Protein AF-A0A9P0FQ14-F1 (afdb_monomer_lite)

Secondary structure (DSSP, 8-state):
-----PPPPPTT--EEEEE-----EEETTEEEEE-----EEEEEEETTEEEEEEE-HHHHHT-BTTTTSB----SS----SS-HHHHHHHHTT--HHHHHHHS-EEEEE---

Structure (mmCIF, N/CA/C/O backbone):
data_AF-A0A9P0FQ14-F1
#
_entry.id   AF-A0A9P0FQ14-F1
#
loop_
_atom_site.group_PDB
_atom_site.id
_atom_site.type_symbol
_atom_site.label_atom_id
_atom_site.label_alt_id
_atom_site.label_comp_id
_atom_site.label_asym_id
_atom_site.label_entity_id
_atom_site.label_seq_id
_atom_site.pdbx_PDB_ins_code
_atom_site.Cartn_x
_a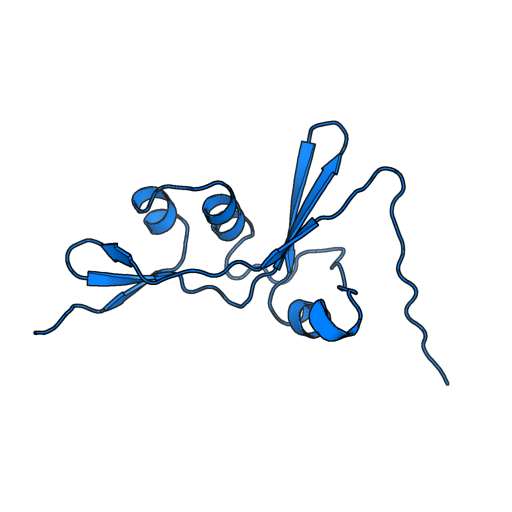tom_site.Cartn_y
_atom_site.Cartn_z
_atom_site.occupancy
_atom_site.B_iso_or_equiv
_atom_site.auth_seq_id
_atom_site.auth_comp_id
_atom_site.auth_asym_id
_atom_site.auth_atom_id
_atom_site.pdbx_PDB_model_num
ATOM 1 N N . MET A 1 1 ? 1.507 -1.359 -36.927 1.00 48.06 1 MET A N 1
ATOM 2 C CA . MET A 1 1 ? 2.627 -1.089 -36.000 1.00 48.06 1 MET A CA 1
ATOM 3 C C . MET A 1 1 ? 2.303 -1.776 -34.683 1.00 48.06 1 MET A C 1
ATOM 5 O O . MET A 1 1 ? 1.214 -1.552 -34.175 1.00 48.06 1 MET A O 1
ATOM 9 N N . VAL A 1 2 ? 3.167 -2.664 -34.188 1.00 73.62 2 VAL A N 1
ATOM 10 C CA . VAL A 1 2 ? 2.944 -3.397 -32.929 1.00 73.62 2 VAL A CA 1
ATOM 11 C C . VAL A 1 2 ? 3.908 -2.845 -31.889 1.00 73.62 2 VAL A C 1
ATOM 13 O O . VAL A 1 2 ? 5.119 -2.893 -32.086 1.00 73.62 2 VAL A O 1
ATOM 16 N N . THR A 1 3 ? 3.373 -2.310 -30.796 1.00 71.62 3 THR A N 1
ATOM 17 C CA . THR A 1 3 ? 4.168 -1.797 -29.677 1.00 71.62 3 THR A CA 1
ATOM 18 C C . THR A 1 3 ? 4.187 -2.848 -28.576 1.00 71.62 3 THR A C 1
ATOM 20 O O . THR A 1 3 ? 3.159 -3.114 -27.958 1.00 71.62 3 THR A O 1
ATOM 23 N N . VAL A 1 4 ? 5.350 -3.450 -28.327 1.00 70.69 4 VAL A N 1
ATOM 24 C CA . VAL A 1 4 ? 5.534 -4.458 -27.273 1.00 70.69 4 VAL A CA 1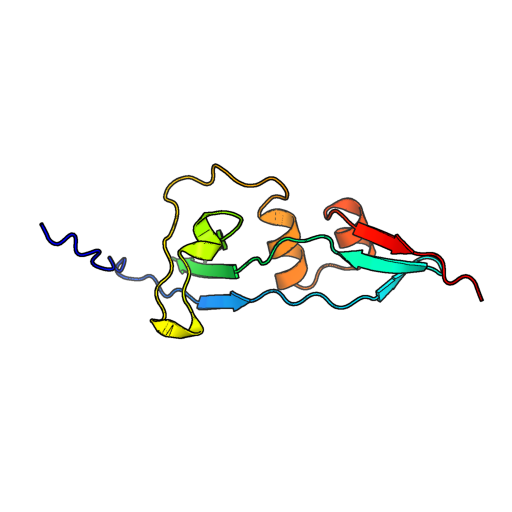
ATOM 25 C C . VAL A 1 4 ? 6.189 -3.802 -26.059 1.00 70.69 4 VAL A C 1
ATOM 27 O O . VAL A 1 4 ? 7.237 -3.171 -26.182 1.00 70.69 4 VAL A O 1
ATOM 30 N N . LYS A 1 5 ? 5.585 -3.957 -24.876 1.00 69.25 5 LYS A N 1
ATOM 31 C CA . LYS A 1 5 ? 6.191 -3.553 -23.599 1.00 69.25 5 LYS A CA 1
ATOM 32 C C . LYS A 1 5 ? 6.887 -4.763 -22.979 1.00 69.25 5 LYS A C 1
ATOM 34 O O . LYS A 1 5 ? 6.224 -5.737 -22.635 1.00 69.25 5 LYS A O 1
ATOM 39 N N . VAL A 1 6 ? 8.210 -4.699 -22.839 1.00 73.81 6 VAL A N 1
ATOM 40 C CA . VAL A 1 6 ? 9.015 -5.780 -22.250 1.00 73.81 6 VAL A CA 1
ATOM 41 C C . VAL A 1 6 ? 9.320 -5.449 -20.785 1.00 73.81 6 VAL A C 1
ATOM 43 O O . VAL A 1 6 ? 9.831 -4.359 -20.512 1.00 73.81 6 VAL A O 1
ATOM 46 N N . PRO A 1 7 ? 9.017 -6.346 -19.829 1.00 71.94 7 PRO A N 1
ATOM 47 C CA . PRO A 1 7 ? 9.332 -6.119 -18.425 1.00 71.94 7 PRO A CA 1
ATOM 48 C C . PRO A 1 7 ? 10.849 -6.138 -18.199 1.00 71.94 7 PRO A C 1
ATOM 50 O O . PRO A 1 7 ? 11.539 -7.080 -18.582 1.00 71.94 7 PRO A O 1
ATOM 53 N N . ILE A 1 8 ? 11.368 -5.099 -17.542 1.00 72.88 8 ILE A N 1
ATOM 54 C CA . ILE A 1 8 ? 12.779 -5.010 -17.150 1.00 72.88 8 ILE A CA 1
ATOM 55 C C . ILE A 1 8 ? 12.892 -5.420 -15.685 1.00 72.88 8 ILE A C 1
ATOM 57 O O . ILE A 1 8 ? 12.325 -4.771 -14.805 1.00 72.88 8 ILE A O 1
ATOM 61 N N . ARG A 1 9 ? 13.666 -6.471 -15.408 1.00 72.31 9 ARG A N 1
ATOM 62 C CA . ARG A 1 9 ? 13.987 -6.888 -14.042 1.00 72.31 9 ARG A CA 1
ATOM 63 C C . ARG A 1 9 ? 15.328 -6.292 -13.628 1.00 72.31 9 ARG A C 1
ATOM 65 O O . ARG A 1 9 ? 16.321 -6.458 -14.326 1.00 72.31 9 ARG A O 1
ATOM 72 N N . ARG A 1 10 ? 15.372 -5.622 -12.475 1.00 72.06 10 ARG A N 1
ATOM 73 C CA . ARG A 1 10 ? 16.647 -5.236 -11.852 1.00 72.06 10 ARG A CA 1
ATOM 74 C C . ARG A 1 10 ? 17.288 -6.461 -11.206 1.00 72.06 10 ARG A C 1
ATOM 76 O O . ARG A 1 10 ? 16.625 -7.176 -10.453 1.00 72.06 10 ARG A O 1
ATOM 83 N N . GLU A 1 11 ? 18.570 -6.681 -11.474 1.00 72.31 11 GLU A N 1
ATOM 84 C CA . GLU A 1 11 ? 19.349 -7.700 -10.771 1.00 72.31 11 GLU A CA 1
ATOM 85 C C . GLU A 1 11 ? 19.400 -7.398 -9.268 1.00 72.31 11 GLU A C 1
ATOM 87 O O . GLU A 1 11 ? 19.451 -6.238 -8.857 1.00 72.31 11 GLU A O 1
ATOM 92 N N . ASN A 1 12 ? 19.351 -8.448 -8.444 1.00 74.31 12 ASN A N 1
ATOM 93 C CA . ASN A 1 12 ? 19.341 -8.372 -6.976 1.00 74.31 12 ASN A CA 1
ATOM 94 C C . ASN A 1 12 ? 18.149 -7.625 -6.349 1.00 74.31 12 ASN A C 1
ATOM 96 O O . ASN A 1 12 ? 18.207 -7.246 -5.183 1.00 74.31 12 ASN A O 1
ATOM 100 N N . PHE A 1 13 ? 17.047 -7.455 -7.085 1.00 73.19 13 PHE A N 1
ATOM 101 C CA . PHE A 1 13 ? 15.771 -7.003 -6.531 1.00 73.19 13 PHE A CA 1
ATOM 102 C C . PHE A 1 13 ? 14.737 -8.131 -6.578 1.00 73.19 13 PHE A C 1
ATOM 104 O O . PHE A 1 13 ? 14.541 -8.794 -7.604 1.00 73.19 13 PHE A O 1
ATOM 111 N N . ARG A 1 14 ? 14.048 -8.331 -5.455 1.00 76.88 14 ARG A N 1
ATOM 112 C CA . ARG A 1 14 ? 12.814 -9.117 -5.377 1.00 76.88 14 ARG A CA 1
ATOM 113 C C . ARG A 1 14 ? 11.703 -8.172 -4.959 1.00 76.88 14 ARG A C 1
ATOM 115 O O . ARG A 1 14 ? 11.808 -7.560 -3.903 1.00 76.88 14 ARG A O 1
ATOM 122 N N . TRP A 1 15 ? 10.699 -8.050 -5.815 1.00 78.44 15 TRP A N 1
ATOM 123 C CA . TRP A 1 15 ? 9.518 -7.236 -5.567 1.00 78.44 15 TRP A CA 1
ATOM 124 C C . TRP A 1 15 ? 8.403 -8.124 -5.034 1.00 78.44 15 TRP A C 1
ATOM 126 O O . TRP A 1 15 ? 8.201 -9.233 -5.535 1.00 78.44 15 TRP A O 1
ATOM 136 N N . GLN A 1 16 ? 7.697 -7.632 -4.027 1.00 82.50 16 GLN A N 1
ATOM 137 C CA . GLN A 1 16 ? 6.449 -8.200 -3.543 1.00 82.50 16 GLN A CA 1
ATOM 138 C C . GLN A 1 16 ? 5.363 -7.146 -3.660 1.00 82.50 16 GLN A C 1
ATOM 140 O O . GLN A 1 16 ? 5.563 -6.009 -3.238 1.00 82.50 16 GLN A O 1
ATOM 145 N N . LEU A 1 17 ? 4.241 -7.545 -4.247 1.00 82.62 17 LEU A N 1
ATOM 146 C CA . LEU A 1 17 ? 3.063 -6.713 -4.406 1.00 82.62 17 LEU A CA 1
ATOM 147 C C . LEU A 1 17 ? 2.071 -7.054 -3.294 1.00 82.62 17 LEU A C 1
ATOM 149 O O . LEU A 1 17 ? 1.750 -8.226 -3.097 1.00 82.62 17 LEU A O 1
ATOM 153 N N . TYR A 1 18 ? 1.578 -6.031 -2.612 1.00 83.69 18 TYR A N 1
ATOM 154 C CA . TYR A 1 18 ? 0.555 -6.130 -1.583 1.00 83.69 18 TYR A CA 1
ATOM 155 C C . TYR A 1 18 ? -0.641 -5.279 -1.986 1.00 83.69 18 TYR A C 1
ATOM 157 O O . TYR A 1 18 ? -0.488 -4.109 -2.333 1.00 83.69 18 TYR A O 1
ATOM 165 N N . GLU A 1 19 ? -1.832 -5.860 -1.914 1.00 81.94 19 GLU A N 1
ATOM 166 C CA . GLU A 1 19 ? -3.079 -5.108 -1.998 1.00 81.94 19 GLU A CA 1
ATOM 167 C C . GLU A 1 19 ? -3.470 -4.653 -0.594 1.00 81.94 19 GLU A C 1
ATOM 169 O O . GLU A 1 19 ? -3.576 -5.468 0.325 1.00 81.94 19 GLU A O 1
ATOM 174 N N . LEU A 1 20 ? -3.659 -3.345 -0.416 1.00 80.00 20 LEU A N 1
ATOM 175 C CA . LEU A 1 20 ? -4.121 -2.810 0.855 1.00 80.00 20 LEU A CA 1
ATOM 176 C C . LEU A 1 20 ? -5.650 -2.827 0.897 1.00 80.00 20 LEU A C 1
ATOM 178 O O . LEU A 1 20 ? -6.305 -2.056 0.199 1.00 80.00 20 LEU A O 1
ATOM 182 N N . VAL A 1 21 ? -6.204 -3.674 1.760 1.00 82.06 21 VAL A N 1
ATOM 183 C CA . VAL A 1 21 ? -7.642 -3.736 2.036 1.00 82.06 21 VAL A CA 1
ATOM 184 C C . VAL A 1 21 ? -7.882 -3.150 3.421 1.00 82.06 21 VAL A C 1
ATOM 186 O O . VAL A 1 21 ? -7.478 -3.744 4.420 1.00 82.06 21 VAL A O 1
ATOM 189 N N . THR A 1 22 ? -8.516 -1.979 3.501 1.00 81.62 22 THR A N 1
ATOM 190 C CA . THR A 1 22 ? -8.887 -1.386 4.793 1.00 81.62 22 THR A CA 1
ATOM 191 C C . THR A 1 22 ? -10.308 -1.764 5.181 1.00 81.62 22 THR A C 1
ATOM 193 O O . THR A 1 22 ? -11.224 -1.786 4.359 1.00 81.62 22 THR A O 1
ATOM 196 N N . THR A 1 23 ? -10.497 -2.062 6.462 1.00 85.00 23 THR A N 1
ATOM 197 C CA . THR A 1 23 ? -11.808 -2.348 7.043 1.00 85.00 23 THR A CA 1
ATOM 198 C C . THR A 1 23 ? -12.274 -1.171 7.897 1.00 85.00 23 THR A C 1
ATOM 200 O O . THR A 1 23 ? -11.448 -0.562 8.583 1.00 85.00 23 THR A O 1
ATOM 203 N N . PRO A 1 24 ? -13.581 -0.850 7.912 1.00 89.62 24 PRO A N 1
ATOM 204 C CA . PRO A 1 24 ? -14.122 0.129 8.844 1.00 89.62 24 PRO A CA 1
ATOM 205 C C . PRO A 1 24 ? -13.819 -0.248 10.300 1.00 89.62 24 PRO A C 1
ATOM 207 O O . PRO A 1 24 ? -13.820 -1.427 10.654 1.00 89.62 24 PRO A O 1
ATOM 210 N N . PHE A 1 25 ? -13.592 0.750 11.150 1.00 88.94 25 PHE A N 1
ATOM 211 C CA . PHE A 1 25 ? -13.270 0.569 12.565 1.00 88.94 25 PHE A CA 1
ATOM 212 C C . PHE A 1 25 ? -14.009 1.584 13.442 1.00 88.94 25 PHE A C 1
ATOM 214 O O . PHE A 1 25 ? -14.433 2.645 12.980 1.00 88.94 25 PHE A O 1
ATOM 221 N N . ALA A 1 26 ? -14.185 1.249 14.719 1.00 90.31 26 ALA A N 1
ATOM 222 C CA . ALA A 1 26 ? -14.806 2.139 15.692 1.00 90.31 26 ALA A CA 1
ATOM 223 C C . ALA A 1 26 ? -13.772 3.117 16.263 1.00 90.31 26 ALA A C 1
ATOM 225 O O . ALA A 1 26 ? -12.720 2.703 16.747 1.00 90.31 26 ALA A O 1
ATOM 226 N N . TRP A 1 27 ? -14.082 4.411 16.238 1.00 90.44 27 TRP A N 1
ATOM 227 C CA . TRP A 1 27 ? -13.234 5.460 16.795 1.00 90.44 27 TRP A CA 1
ATOM 228 C C . TRP A 1 27 ? -14.097 6.600 17.331 1.00 90.44 27 TRP A C 1
ATOM 230 O O . TRP A 1 27 ? -14.981 7.084 16.632 1.00 90.44 27 TRP A O 1
ATOM 240 N N . HIS A 1 28 ? -13.891 6.999 18.589 1.00 89.94 28 HIS A N 1
ATOM 241 C CA . HIS A 1 28 ? -14.684 8.040 19.266 1.00 89.94 28 HIS A CA 1
ATOM 242 C C . HIS A 1 28 ? -16.213 7.926 19.070 1.00 89.94 28 HIS A C 1
ATOM 244 O O . HIS A 1 28 ? -16.885 8.907 18.759 1.00 89.94 28 HIS A O 1
ATOM 250 N N . ASN A 1 29 ? -16.774 6.725 19.262 1.00 90.06 29 ASN A N 1
ATOM 251 C CA . ASN A 1 29 ? -18.209 6.439 19.088 1.00 90.06 29 ASN A CA 1
ATOM 252 C C . ASN A 1 29 ? -18.746 6.690 17.660 1.00 90.06 29 ASN A C 1
ATOM 254 O O . ASN A 1 29 ? -19.935 6.923 17.440 1.00 90.06 29 ASN A O 1
ATOM 258 N N . GLN A 1 30 ? -17.854 6.657 16.674 1.00 91.88 30 GLN A N 1
ATOM 259 C CA . GLN A 1 30 ? -18.166 6.750 15.256 1.00 91.88 30 GLN A CA 1
ATOM 260 C C . GLN A 1 30 ? -17.589 5.536 14.532 1.00 91.88 30 GLN A C 1
ATOM 262 O O . GLN A 1 30 ? -16.600 4.944 14.966 1.00 91.88 30 GLN A O 1
ATOM 267 N N . THR A 1 31 ? -18.197 5.170 13.409 1.00 92.19 31 THR A N 1
ATOM 268 C CA . THR A 1 31 ? -17.613 4.198 12.487 1.00 92.19 31 THR A CA 1
ATOM 269 C C . THR A 1 31 ? -16.806 4.964 11.453 1.00 92.19 31 THR A C 1
ATOM 271 O O . THR A 1 31 ? -17.354 5.740 10.667 1.00 92.19 31 THR A O 1
ATOM 274 N N . CYS A 1 32 ? -15.495 4.768 11.470 1.00 90.94 32 CYS A N 1
ATOM 275 C CA . CYS A 1 32 ? -14.554 5.410 10.569 1.00 90.94 32 CYS A CA 1
ATOM 276 C C . CYS A 1 32 ? -14.068 4.427 9.510 1.00 90.94 32 CYS A C 1
ATOM 278 O O . CYS A 1 32 ? -13.940 3.231 9.755 1.00 90.94 32 CYS A O 1
ATOM 280 N N . HIS A 1 33 ? -13.781 4.944 8.322 1.00 89.69 33 HIS A N 1
ATOM 281 C CA . HIS A 1 33 ? -13.054 4.228 7.286 1.00 89.69 33 HIS A CA 1
ATOM 282 C C . HIS A 1 33 ? -11.939 5.116 6.745 1.00 89.69 33 HIS A C 1
ATOM 284 O O . HIS A 1 33 ? -12.059 6.346 6.697 1.00 89.69 33 HIS A O 1
ATOM 290 N N . ILE A 1 34 ? -10.845 4.480 6.346 1.00 86.44 34 ILE A N 1
ATOM 291 C CA . ILE A 1 34 ? -9.715 5.163 5.726 1.00 86.44 34 ILE A CA 1
ATOM 292 C C . ILE A 1 34 ? -10.093 5.437 4.279 1.00 86.44 34 ILE A C 1
ATOM 294 O O . ILE A 1 34 ? -10.467 4.523 3.545 1.00 86.44 34 ILE A O 1
ATOM 298 N N . GLN A 1 35 ? -10.015 6.698 3.865 1.00 79.56 35 GLN A N 1
ATOM 299 C CA . GLN A 1 35 ? -10.218 7.051 2.470 1.00 79.56 35 GLN A CA 1
ATOM 300 C C . GLN A 1 35 ? -8.903 6.853 1.736 1.00 79.56 35 GLN A C 1
ATOM 302 O O . GLN A 1 35 ? -8.020 7.700 1.775 1.00 79.56 35 GLN A O 1
ATOM 307 N N . HIS A 1 36 ? -8.758 5.719 1.071 1.00 70.38 36 HIS A N 1
ATOM 308 C CA . HIS A 1 36 ? -7.629 5.496 0.192 1.00 70.38 36 HIS A CA 1
ATOM 309 C C . HIS A 1 36 ? -8.147 5.011 -1.160 1.00 70.38 36 HIS A C 1
ATOM 311 O O . HIS A 1 36 ? -9.102 4.238 -1.227 1.00 70.38 36 HIS A O 1
ATOM 317 N N . GLU A 1 37 ? -7.548 5.488 -2.251 1.00 62.84 37 GLU A N 1
ATOM 318 C CA . GLU A 1 37 ? -7.769 4.853 -3.551 1.00 62.84 37 GLU A CA 1
ATOM 319 C C . GLU A 1 37 ? -7.225 3.419 -3.503 1.00 62.84 37 GLU A C 1
ATOM 321 O O . GLU A 1 37 ? -6.498 3.053 -2.578 1.00 62.84 37 GLU A O 1
ATOM 326 N N . ALA A 1 38 ? -7.587 2.566 -4.459 1.00 59.75 38 ALA A N 1
ATOM 327 C CA . ALA A 1 38 ? -6.984 1.242 -4.537 1.00 59.75 38 ALA A CA 1
ATOM 328 C C . ALA A 1 38 ? -5.461 1.404 -4.706 1.00 59.75 38 ALA A C 1
ATOM 330 O O . ALA A 1 38 ? -4.982 2.023 -5.655 1.00 59.75 38 ALA A O 1
ATOM 331 N N . LEU A 1 39 ? -4.710 0.918 -3.719 1.00 65.25 39 LEU A N 1
ATOM 332 C CA . LEU A 1 39 ? -3.271 1.123 -3.621 1.00 65.25 39 LEU A CA 1
ATOM 333 C C . LEU A 1 39 ? -2.629 -0.246 -3.561 1.00 65.25 39 LEU A C 1
ATOM 335 O O . LEU A 1 39 ? -2.858 -1.021 -2.630 1.00 65.25 39 LEU A O 1
ATOM 339 N N . CYS A 1 40 ? -1.815 -0.527 -4.567 1.00 68.31 40 CYS A N 1
ATOM 340 C CA . CYS A 1 40 ? -0.867 -1.614 -4.457 1.00 68.31 40 CYS A CA 1
ATOM 341 C C . CYS A 1 40 ? 0.423 -1.057 -3.855 1.00 68.31 40 CYS A C 1
ATOM 343 O O . CYS A 1 40 ? 0.971 -0.062 -4.338 1.00 68.31 40 CYS A O 1
ATOM 345 N N . LEU A 1 41 ? 0.895 -1.681 -2.782 1.00 73.31 41 LEU A N 1
ATOM 346 C CA . LEU A 1 41 ? 2.201 -1.408 -2.205 1.00 73.31 41 LEU A CA 1
ATOM 347 C C . LEU A 1 41 ? 3.188 -2.419 -2.767 1.00 73.31 41 LEU A C 1
ATOM 349 O O . LEU A 1 41 ? 2.998 -3.626 -2.647 1.00 73.31 41 LEU A O 1
ATOM 353 N N . GLU A 1 42 ? 4.261 -1.922 -3.356 1.00 72.62 42 GLU A N 1
ATOM 354 C CA . GLU A 1 42 ? 5.379 -2.750 -3.756 1.00 72.62 42 GLU A CA 1
ATOM 355 C C . GLU A 1 42 ? 6.541 -2.574 -2.804 1.00 72.62 42 GLU A C 1
ATOM 357 O O . GLU A 1 42 ? 6.992 -1.455 -2.552 1.00 72.62 42 GLU A O 1
ATOM 362 N N . ILE A 1 43 ? 7.055 -3.697 -2.321 1.00 75.12 43 ILE A N 1
ATOM 363 C CA . ILE A 1 43 ? 8.188 -3.728 -1.412 1.00 75.12 43 ILE A CA 1
ATOM 364 C C . ILE A 1 43 ? 9.320 -4.488 -2.078 1.00 75.12 43 ILE A C 1
ATOM 366 O O . ILE A 1 43 ? 9.166 -5.638 -2.494 1.00 75.12 43 ILE A O 1
ATOM 370 N N . ALA A 1 44 ? 10.477 -3.841 -2.156 1.00 76.75 44 ALA A N 1
ATOM 371 C CA . ALA A 1 44 ? 11.730 -4.504 -2.457 1.00 76.75 44 ALA A CA 1
ATOM 372 C C . ALA A 1 44 ? 12.727 -4.325 -1.324 1.00 76.75 44 ALA A C 1
ATOM 374 O O . ALA A 1 44 ? 12.919 -3.230 -0.803 1.00 76.75 44 ALA A O 1
ATOM 375 N N . ILE A 1 45 ? 13.436 -5.402 -1.005 1.00 71.56 45 ILE A N 1
ATOM 376 C CA . ILE A 1 45 ? 14.556 -5.365 -0.070 1.00 71.56 45 ILE A CA 1
ATOM 377 C C . ILE A 1 45 ? 15.839 -5.248 -0.889 1.00 71.56 45 ILE A C 1
ATOM 379 O O . ILE A 1 45 ? 16.144 -6.118 -1.706 1.00 71.56 45 ILE A O 1
ATOM 383 N N . ARG A 1 46 ? 16.607 -4.181 -0.660 1.00 69.50 46 ARG A N 1
ATOM 384 C CA . ARG A 1 46 ? 17.927 -3.979 -1.265 1.00 69.50 46 ARG A CA 1
ATOM 385 C C . ARG A 1 46 ? 18.941 -3.673 -0.175 1.00 69.50 46 ARG A C 1
ATOM 387 O O . ARG A 1 46 ? 18.823 -2.651 0.489 1.00 69.50 46 ARG A O 1
ATOM 394 N N . ASN A 1 47 ? 19.971 -4.505 -0.023 1.00 70.25 47 ASN A N 1
ATOM 395 C CA . ASN A 1 47 ? 21.048 -4.287 0.955 1.00 70.25 47 ASN A CA 1
ATOM 396 C C . ASN A 1 47 ? 20.506 -3.969 2.368 1.00 70.25 47 ASN A C 1
ATOM 398 O O . ASN A 1 47 ? 20.917 -2.982 2.971 1.00 70.25 47 ASN A O 1
ATOM 402 N N . GLN A 1 48 ? 19.527 -4.752 2.845 1.00 69.56 48 GLN A N 1
ATOM 403 C CA . GLN A 1 48 ? 18.823 -4.556 4.129 1.00 69.56 48 GLN A CA 1
ATOM 404 C C . GLN A 1 48 ? 18.013 -3.253 4.261 1.00 69.56 48 GLN A C 1
ATOM 406 O O . GLN A 1 48 ? 17.479 -2.970 5.328 1.00 69.56 48 GLN A O 1
ATOM 411 N N . LYS A 1 49 ? 17.877 -2.467 3.189 1.00 71.44 49 LYS A N 1
ATOM 412 C CA . LYS A 1 49 ? 16.970 -1.321 3.136 1.00 71.44 49 LYS A CA 1
ATOM 413 C C . LYS A 1 49 ? 15.704 -1.702 2.390 1.00 71.44 49 LYS A C 1
ATOM 415 O O . LYS A 1 49 ? 15.759 -2.183 1.256 1.00 71.44 49 LYS A O 1
ATOM 420 N N . GLU A 1 50 ? 14.576 -1.467 3.039 1.00 75.88 50 GLU A N 1
ATOM 421 C CA . GLU A 1 50 ? 13.270 -1.593 2.420 1.00 75.88 50 GLU A CA 1
ATOM 422 C C . GLU A 1 50 ? 13.012 -0.390 1.506 1.00 75.88 50 GLU A C 1
ATOM 424 O O . GLU A 1 50 ? 13.155 0.769 1.901 1.00 75.88 50 GLU A O 1
ATOM 429 N N . VAL A 1 51 ? 12.652 -0.670 0.259 1.00 76.81 51 VAL A N 1
ATOM 430 C CA . VAL A 1 51 ? 12.173 0.315 -0.703 1.00 76.81 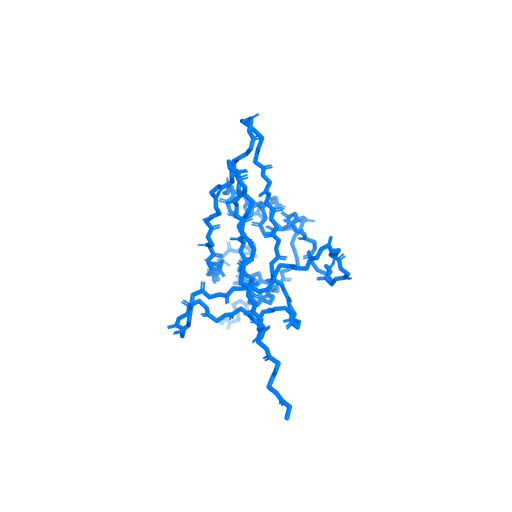51 VAL A CA 1
ATOM 431 C C . VAL A 1 51 ? 10.710 0.010 -0.956 1.00 76.81 51 VAL A C 1
ATOM 433 O O . VAL A 1 51 ? 10.382 -0.945 -1.657 1.00 76.81 51 VAL A O 1
ATOM 436 N N . ALA A 1 52 ? 9.851 0.839 -0.373 1.00 76.62 52 ALA A N 1
ATOM 437 C CA . ALA A 1 52 ? 8.410 0.741 -0.520 1.00 76.62 52 ALA A CA 1
ATOM 438 C C . ALA A 1 52 ? 7.892 1.836 -1.468 1.00 76.62 52 ALA A C 1
ATOM 440 O O . ALA A 1 52 ? 8.118 3.034 -1.230 1.00 76.62 52 ALA A O 1
ATOM 441 N N . LEU A 1 53 ? 7.218 1.407 -2.536 1.00 77.25 53 LEU A N 1
ATOM 442 C CA . LEU A 1 53 ? 6.619 2.235 -3.582 1.00 77.25 53 LEU A CA 1
ATOM 443 C C . LEU A 1 53 ? 5.114 2.000 -3.632 1.00 77.25 53 LEU A C 1
ATOM 445 O O . LEU A 1 53 ? 4.648 0.871 -3.529 1.00 77.25 53 LEU A O 1
ATOM 449 N N . THR A 1 54 ? 4.357 3.070 -3.824 1.00 76.88 54 THR A N 1
ATOM 450 C CA . THR A 1 54 ? 2.901 3.002 -3.915 1.00 76.88 54 THR A CA 1
ATOM 451 C C . THR A 1 54 ? 2.474 3.157 -5.371 1.00 76.88 54 THR A C 1
ATOM 453 O O . THR A 1 54 ? 2.943 4.063 -6.059 1.00 76.88 54 THR A O 1
ATOM 456 N N . ILE A 1 55 ? 1.591 2.274 -5.833 1.00 76.75 55 ILE A N 1
ATOM 457 C CA . ILE A 1 55 ? 0.945 2.341 -7.145 1.00 76.75 55 ILE A CA 1
ATOM 458 C C . ILE A 1 55 ? -0.475 2.861 -6.930 1.00 76.75 55 ILE A C 1
ATOM 460 O O . ILE A 1 55 ? -1.295 2.188 -6.307 1.00 76.75 55 ILE A O 1
ATOM 464 N N . SER A 1 56 ? -0.741 4.060 -7.440 1.00 75.31 56 SER A N 1
ATOM 465 C CA . SER A 1 56 ? -1.982 4.822 -7.262 1.00 75.31 56 SER A CA 1
ATOM 466 C C . SER A 1 56 ? -2.503 5.367 -8.597 1.00 75.31 56 SER A C 1
ATOM 468 O O . SER A 1 56 ? -1.786 5.365 -9.610 1.00 75.31 56 SER A O 1
ATOM 470 N N . GLY A 1 57 ? -3.751 5.850 -8.593 1.00 73.38 57 GLY A N 1
ATOM 471 C CA . GLY A 1 57 ? -4.348 6.600 -9.695 1.00 73.38 57 GLY A CA 1
ATOM 472 C C . GLY A 1 57 ? -4.240 5.895 -11.050 1.00 73.38 57 GLY A C 1
ATOM 473 O O . GLY A 1 57 ? -4.565 4.716 -11.202 1.00 73.38 57 GLY A O 1
ATOM 474 N N . THR A 1 58 ? -3.735 6.615 -12.054 1.00 72.00 58 THR A N 1
ATOM 475 C CA . THR A 1 58 ? -3.637 6.109 -13.435 1.00 72.00 58 THR A CA 1
ATOM 476 C C . THR A 1 58 ? -2.680 4.924 -13.599 1.00 72.00 58 THR A C 1
ATOM 478 O O . THR A 1 58 ? -2.877 4.095 -14.492 1.00 72.00 58 THR A O 1
ATOM 481 N N . ASN A 1 59 ? -1.680 4.789 -12.720 1.00 72.94 59 ASN A N 1
ATOM 482 C CA . ASN A 1 59 ? -0.737 3.668 -12.749 1.00 72.94 59 ASN A CA 1
ATOM 483 C C . ASN A 1 59 ? -1.401 2.356 -12.320 1.00 72.94 59 ASN A C 1
ATOM 485 O O . ASN A 1 59 ? -1.020 1.292 -12.810 1.00 72.94 59 ASN A O 1
ATOM 489 N N . LEU A 1 60 ? -2.430 2.421 -11.469 1.00 74.88 60 LEU A N 1
ATOM 490 C CA . LEU A 1 60 ? -3.185 1.241 -11.059 1.00 74.88 60 LEU A CA 1
ATOM 491 C C . LEU A 1 60 ? -3.924 0.607 -12.244 1.00 74.88 60 LEU A C 1
ATOM 493 O O . LEU A 1 60 ? -3.927 -0.611 -12.381 1.00 74.88 60 LEU A O 1
ATOM 497 N N . HIS A 1 61 ? -4.465 1.408 -13.169 1.00 75.88 61 HIS A N 1
ATOM 498 C CA . HIS A 1 61 ? -5.094 0.880 -14.389 1.00 75.88 61 HIS A CA 1
ATOM 499 C C . HIS A 1 61 ? -4.119 0.091 -15.276 1.00 75.88 61 HIS A C 1
ATOM 501 O O . HIS A 1 61 ? -4.540 -0.765 -16.058 1.00 75.88 61 HIS A O 1
ATOM 507 N N . GLN A 1 62 ? -2.819 0.370 -15.154 1.00 77.12 62 GLN A N 1
ATOM 508 C CA . GLN A 1 62 ? -1.746 -0.334 -15.857 1.00 77.12 62 GLN A CA 1
ATOM 509 C C . GLN A 1 62 ? -1.132 -1.475 -15.033 1.00 77.12 62 GLN A C 1
ATOM 511 O O . GLN A 1 62 ? -0.241 -2.167 -15.526 1.00 77.12 62 GLN A O 1
ATOM 516 N N . CYS A 1 63 ? -1.595 -1.680 -13.799 1.00 78.50 63 CYS A N 1
ATOM 517 C CA . CYS A 1 63 ? -1.235 -2.804 -12.951 1.00 78.50 63 CYS A CA 1
ATOM 518 C C . CYS A 1 63 ? -2.327 -3.864 -13.065 1.00 78.50 63 CYS A C 1
ATOM 520 O O . CYS A 1 63 ? -3.467 -3.668 -12.650 1.00 78.50 63 CYS A O 1
ATOM 522 N N . LYS A 1 64 ? -1.983 -4.992 -13.689 1.00 80.50 64 LYS A N 1
ATOM 523 C CA . LYS A 1 64 ? -2.905 -6.091 -13.993 1.00 80.50 64 LYS A CA 1
ATOM 524 C C . LYS A 1 64 ? -2.486 -7.358 -13.239 1.00 80.50 64 LYS A C 1
ATOM 526 O O . LYS A 1 64 ? -2.148 -8.366 -13.871 1.00 80.50 64 LYS A O 1
ATOM 531 N N . PRO A 1 65 ? -2.504 -7.332 -11.889 1.00 77.62 65 PRO A N 1
ATOM 532 C CA . PRO A 1 65 ? -1.971 -8.419 -11.070 1.00 77.62 65 PRO A CA 1
ATOM 533 C C . 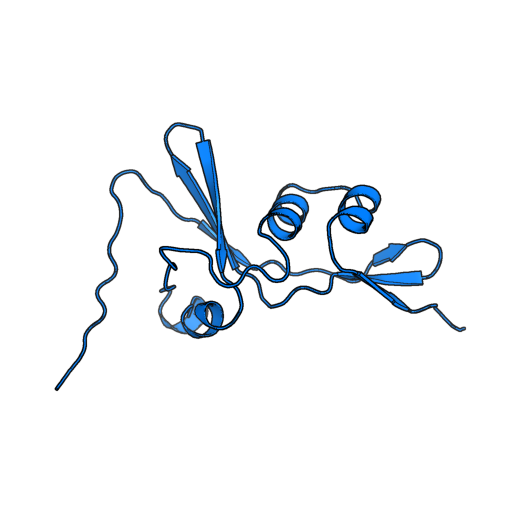PRO A 1 65 ? -2.692 -9.748 -11.322 1.00 77.62 65 PRO A C 1
ATOM 535 O O . PRO A 1 65 ? -2.053 -10.797 -11.328 1.00 77.62 65 PRO A O 1
ATOM 538 N N . TYR A 1 66 ? -3.995 -9.695 -11.606 1.00 80.88 66 TYR A N 1
ATOM 539 C CA . TYR A 1 66 ? -4.838 -10.874 -11.808 1.00 80.88 66 TYR A CA 1
ATOM 540 C C . TYR A 1 66 ? -4.883 -11.381 -13.258 1.00 80.88 66 TYR A C 1
ATOM 542 O O . TYR A 1 66 ? -5.171 -12.553 -13.475 1.00 80.88 66 TYR A O 1
ATOM 550 N N . GLU A 1 67 ? -4.585 -10.534 -14.250 1.00 82.56 67 GLU A N 1
ATOM 551 C CA . GLU A 1 67 ? -4.671 -10.916 -15.669 1.00 82.56 67 GLU A CA 1
ATOM 552 C C . GLU A 1 67 ? -3.319 -11.403 -16.206 1.00 82.56 67 GLU A C 1
ATOM 554 O O . GLU A 1 67 ? -3.218 -12.493 -16.763 1.00 82.56 67 GLU A O 1
ATOM 559 N N . ASN A 1 68 ? -2.260 -10.604 -16.038 1.00 82.25 68 ASN A N 1
ATOM 560 C CA . ASN A 1 68 ? -0.943 -10.892 -16.618 1.00 82.25 68 ASN A CA 1
ATOM 561 C C . ASN A 1 68 ? 0.220 -10.765 -15.622 1.00 82.25 68 ASN A C 1
ATOM 563 O O . ASN A 1 68 ? 1.363 -11.013 -16.000 1.00 82.25 68 ASN A O 1
ATOM 567 N N . LYS A 1 69 ? -0.060 -10.431 -14.353 1.00 78.12 69 LYS A N 1
ATOM 568 C CA . LYS A 1 69 ? 0.935 -10.275 -13.275 1.00 78.12 69 LYS A CA 1
ATOM 569 C C . LYS A 1 69 ? 1.994 -9.203 -13.565 1.00 78.12 69 LYS A C 1
ATOM 571 O O . LYS A 1 69 ? 3.099 -9.269 -13.030 1.00 78.12 69 LYS A O 1
ATOM 576 N N . LEU A 1 70 ? 1.675 -8.226 -14.416 1.00 78.50 70 LEU A N 1
ATOM 577 C CA . LEU A 1 70 ? 2.559 -7.112 -14.749 1.00 78.50 70 LEU A CA 1
ATOM 578 C C . LEU A 1 70 ? 1.990 -5.800 -14.214 1.00 78.50 70 LEU A C 1
ATOM 580 O O . LEU A 1 70 ? 0.802 -5.510 -14.368 1.00 78.50 70 LEU A O 1
ATOM 584 N N . CYS A 1 71 ? 2.874 -4.992 -13.633 1.00 76.88 71 CYS A N 1
ATOM 585 C CA . CYS A 1 71 ? 2.570 -3.645 -13.175 1.00 76.88 71 CYS A CA 1
ATOM 586 C C . CYS A 1 71 ? 3.591 -2.653 -13.719 1.00 76.88 71 CYS A C 1
ATOM 588 O O . CYS A 1 71 ? 4.787 -2.941 -13.814 1.00 76.88 71 CYS A O 1
ATOM 590 N N . TYR A 1 72 ? 3.100 -1.490 -14.142 1.00 75.69 72 TYR A N 1
ATOM 591 C CA . TYR A 1 72 ? 3.957 -0.407 -14.592 1.00 75.69 72 TYR A CA 1
ATOM 592 C C . TYR A 1 72 ? 4.480 0.365 -13.384 1.00 75.69 72 TYR A C 1
ATOM 594 O O . TYR A 1 72 ? 3.698 0.897 -12.599 1.00 75.69 72 TYR A O 1
ATOM 602 N N . LEU A 1 73 ? 5.806 0.436 -13.257 1.00 71.88 73 LEU A N 1
ATOM 603 C CA . LEU A 1 73 ? 6.457 1.156 -12.168 1.00 71.88 73 LEU A CA 1
ATOM 604 C C . LEU A 1 73 ? 6.796 2.571 -12.626 1.00 71.88 73 LEU A C 1
ATOM 606 O O . LEU A 1 73 ? 7.702 2.736 -13.457 1.00 71.88 73 LEU A O 1
ATOM 610 N N . PRO A 1 74 ? 6.108 3.602 -12.111 1.00 65.94 74 PRO A N 1
ATOM 611 C CA . PRO A 1 74 ? 6.457 4.967 -12.446 1.00 65.94 74 PRO A CA 1
ATOM 612 C C . PRO A 1 74 ? 7.870 5.265 -11.927 1.00 65.94 74 PRO A C 1
ATOM 614 O O . PRO A 1 74 ? 8.184 5.071 -10.754 1.00 65.94 74 PRO A O 1
ATOM 617 N N . ARG A 1 75 ? 8.754 5.744 -12.813 1.00 62.06 75 ARG A N 1
ATOM 618 C CA . ARG A 1 75 ? 10.122 6.155 -12.435 1.00 62.06 75 ARG A CA 1
ATOM 619 C C . ARG A 1 75 ? 10.134 7.392 -11.531 1.00 62.06 75 ARG A C 1
ATOM 621 O O . ARG A 1 75 ? 11.115 7.611 -10.828 1.00 62.06 75 ARG A O 1
ATOM 628 N N . PHE A 1 76 ? 9.054 8.170 -11.558 1.00 58.12 76 PHE A N 1
ATOM 629 C CA . PHE A 1 76 ? 8.852 9.386 -10.781 1.00 58.12 76 PHE A CA 1
ATOM 630 C C . PHE A 1 76 ? 7.428 9.367 -10.222 1.00 58.12 76 PHE A C 1
ATOM 632 O O . PHE A 1 76 ? 6.479 9.169 -10.977 1.00 58.12 76 PHE A O 1
ATOM 639 N N . SER A 1 77 ? 7.269 9.541 -8.910 1.00 56.06 77 SER A N 1
ATOM 640 C CA . SER A 1 77 ? 5.956 9.567 -8.263 1.00 56.06 77 SER A CA 1
ATOM 641 C C . SER A 1 77 ? 5.320 10.951 -8.428 1.00 56.06 77 SER A C 1
ATOM 643 O O . SER A 1 77 ? 5.527 11.823 -7.585 1.00 56.06 77 SER A O 1
ATOM 645 N N . SER A 1 78 ? 4.603 11.186 -9.528 1.00 53.12 78 SER A N 1
ATOM 646 C CA . SER A 1 78 ? 3.870 12.445 -9.735 1.00 53.12 78 SER A CA 1
ATOM 647 C C . SER A 1 78 ? 2.547 12.500 -8.961 1.00 53.12 78 SER A C 1
ATOM 649 O O . SER A 1 78 ? 2.117 13.584 -8.582 1.00 53.12 78 SER A O 1
ATOM 651 N N . ASP A 1 79 ? 1.942 11.344 -8.664 1.00 51.00 79 ASP A N 1
ATOM 652 C CA . ASP A 1 79 ? 0.544 11.248 -8.216 1.00 51.00 79 ASP A CA 1
ATOM 653 C C . ASP A 1 79 ? 0.447 10.687 -6.787 1.00 51.00 79 ASP A C 1
ATOM 655 O O . ASP A 1 79 ? 0.002 9.564 -6.552 1.00 51.00 79 ASP A O 1
ATOM 659 N N . ASN A 1 80 ? 0.894 11.468 -5.805 1.00 51.72 80 ASN A N 1
ATOM 660 C CA . ASN A 1 80 ? 0.794 11.123 -4.384 1.00 51.72 80 ASN A CA 1
ATOM 661 C C . ASN A 1 80 ? -0.155 12.096 -3.670 1.00 51.72 80 ASN A C 1
ATOM 663 O O . ASN A 1 80 ? 0.266 12.844 -2.791 1.00 51.72 80 ASN A O 1
ATOM 667 N N . LEU A 1 81 ? -1.438 12.107 -4.054 1.00 49.41 81 LEU A N 1
ATOM 668 C CA . LEU A 1 81 ? -2.455 12.937 -3.387 1.00 49.41 81 LEU A CA 1
ATOM 669 C C . LEU A 1 81 ? -2.630 12.543 -1.903 1.00 49.41 81 LEU A C 1
ATOM 671 O O . LEU A 1 81 ? -2.913 13.387 -1.057 1.00 49.41 81 LEU A O 1
ATOM 675 N N . HIS A 1 82 ? -2.354 11.279 -1.568 1.00 52.16 82 HIS A N 1
ATOM 676 C CA . HIS A 1 82 ? -2.241 10.768 -0.203 1.00 52.16 82 HIS A CA 1
ATOM 677 C C . HIS A 1 82 ? -0.949 9.964 -0.130 1.00 52.16 82 HIS A C 1
ATOM 679 O O . HIS A 1 82 ? -0.864 8.864 -0.670 1.00 52.16 82 HIS A O 1
ATOM 685 N N . GLY A 1 83 ? 0.098 10.585 0.410 1.00 55.22 83 GLY A N 1
ATOM 686 C CA . GLY A 1 83 ? 1.470 10.134 0.224 1.00 55.22 83 GLY A CA 1
ATOM 687 C C . GLY A 1 83 ? 1.734 8.662 0.579 1.00 55.22 83 GLY A C 1
ATOM 688 O O . GLY A 1 83 ? 0.989 8.048 1.347 1.00 55.22 83 GLY A O 1
ATOM 689 N N . PRO A 1 84 ? 2.874 8.117 0.113 1.00 64.06 84 PRO A N 1
ATOM 690 C CA . PRO A 1 84 ? 3.320 6.751 0.402 1.00 64.06 84 PRO A CA 1
ATOM 691 C C . PRO A 1 84 ? 3.389 6.441 1.905 1.00 64.06 84 PRO A C 1
ATOM 693 O O . PRO A 1 84 ? 3.473 5.285 2.298 1.00 64.06 84 PRO A O 1
ATOM 696 N N . GLN A 1 85 ? 3.366 7.467 2.753 1.00 74.75 85 GLN A N 1
ATOM 697 C CA . GLN A 1 85 ? 3.451 7.358 4.197 1.00 74.75 85 GLN A CA 1
ATOM 698 C C . GLN A 1 85 ? 2.214 6.723 4.837 1.00 74.75 85 GLN A C 1
ATOM 700 O O . GLN A 1 85 ? 2.390 5.821 5.645 1.00 74.75 85 GLN A O 1
ATOM 705 N N . CYS A 1 86 ? 0.990 7.103 4.450 1.00 78.94 86 CYS A N 1
ATOM 706 C CA . CYS A 1 86 ? -0.216 6.497 5.033 1.00 78.94 86 CYS A CA 1
ATOM 707 C C . CYS A 1 86 ? -0.278 4.988 4.732 1.00 78.94 86 CYS A C 1
ATOM 709 O O . CYS A 1 86 ? -0.457 4.173 5.633 1.00 78.94 86 CYS A O 1
ATOM 711 N N . VAL A 1 87 ? -0.018 4.600 3.478 1.00 79.12 87 VAL A N 1
ATOM 712 C CA . VAL A 1 87 ? 0.025 3.188 3.057 1.00 79.12 87 VAL A CA 1
ATOM 713 C C . VAL A 1 87 ? 1.116 2.413 3.795 1.00 79.12 87 VAL A C 1
ATOM 715 O O . VAL A 1 87 ? 0.864 1.309 4.267 1.00 79.12 87 VAL A O 1
ATOM 718 N N . LYS A 1 88 ? 2.317 2.989 3.934 1.00 79.50 88 LYS A N 1
ATOM 719 C CA . LYS A 1 88 ? 3.411 2.366 4.696 1.00 79.50 88 LYS A CA 1
ATOM 720 C C . LYS A 1 88 ? 3.050 2.185 6.166 1.00 79.50 88 LYS A C 1
ATOM 722 O O . LYS A 1 88 ? 3.306 1.126 6.721 1.00 79.50 88 LYS A O 1
ATOM 727 N N . MET A 1 89 ? 2.440 3.191 6.788 1.00 83.19 89 MET A N 1
ATOM 728 C CA . MET A 1 89 ? 2.004 3.115 8.183 1.00 83.19 89 MET A CA 1
ATOM 729 C C . MET A 1 89 ? 0.972 2.006 8.382 1.00 83.19 89 MET A C 1
ATOM 731 O O . MET A 1 89 ? 1.097 1.221 9.316 1.00 83.19 89 MET A O 1
ATOM 735 N N . LEU A 1 90 ? 0.006 1.886 7.470 1.00 84.00 90 LEU A N 1
ATOM 736 C CA . LEU A 1 90 ? -0.978 0.806 7.509 1.00 84.00 90 LEU A CA 1
ATOM 737 C C . LEU A 1 90 ? -0.328 -0.566 7.324 1.00 84.00 90 LEU A C 1
ATOM 739 O O . LEU A 1 90 ? -0.641 -1.492 8.065 1.00 84.00 90 LEU A O 1
ATOM 743 N N . PHE A 1 91 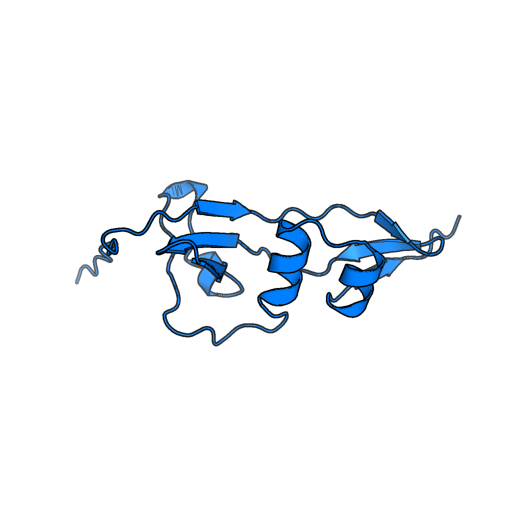? 0.617 -0.684 6.392 1.00 84.19 91 PHE A N 1
ATOM 744 C CA . PHE A 1 91 ? 1.347 -1.926 6.155 1.00 84.19 91 PHE A CA 1
ATOM 745 C C . PHE A 1 91 ? 2.188 -2.369 7.364 1.00 84.19 91 PHE A C 1
ATOM 747 O O . PHE A 1 91 ? 2.219 -3.552 7.692 1.00 84.19 91 PHE A O 1
ATOM 754 N N . HIS A 1 92 ? 2.843 -1.431 8.052 1.00 86.06 92 HIS A N 1
ATOM 755 C CA . HIS A 1 92 ? 3.657 -1.723 9.237 1.00 86.06 92 HIS A CA 1
ATOM 756 C C . HIS A 1 92 ? 2.853 -1.807 10.548 1.00 86.06 92 HIS A C 1
ATOM 758 O O . HIS A 1 92 ? 3.451 -2.028 11.599 1.00 86.06 92 HIS A O 1
ATOM 764 N N . GLY A 1 93 ? 1.524 -1.663 10.504 1.00 86.44 93 GLY A N 1
ATOM 765 C CA . GLY A 1 93 ? 0.658 -1.836 11.673 1.00 86.44 93 GLY A CA 1
ATOM 766 C C . GLY A 1 93 ? 0.628 -0.643 12.632 1.00 86.44 93 GLY A C 1
ATOM 767 O O . GLY A 1 93 ? 0.660 -0.839 13.845 1.00 86.44 93 GLY A O 1
ATOM 768 N N . ALA A 1 94 ? 0.571 0.583 12.107 1.00 88.69 94 ALA A N 1
ATOM 769 C CA . ALA A 1 94 ? 0.381 1.795 12.909 1.00 88.69 94 ALA A CA 1
ATOM 770 C C . ALA A 1 94 ? -0.918 1.760 13.737 1.00 88.69 94 ALA A C 1
ATOM 772 O O . ALA A 1 94 ? -1.908 1.132 13.348 1.00 88.69 94 ALA A O 1
ATOM 773 N N . THR A 1 95 ? -0.932 2.470 14.867 1.00 90.62 95 THR A N 1
ATOM 774 C CA . THR A 1 95 ? -2.123 2.545 15.724 1.00 90.62 95 THR A CA 1
ATOM 775 C C . THR A 1 95 ? -3.213 3.419 15.103 1.00 90.62 95 THR A C 1
ATOM 777 O O . THR A 1 95 ? -2.961 4.236 14.213 1.00 90.62 95 THR A O 1
ATOM 780 N N . VAL A 1 96 ? -4.446 3.294 15.600 1.00 87.75 96 VAL A N 1
ATOM 781 C CA . VAL A 1 96 ? -5.572 4.110 15.120 1.00 87.75 96 VAL A CA 1
ATOM 782 C C . VAL A 1 96 ? -5.307 5.604 15.339 1.00 87.75 96 VAL A C 1
ATOM 784 O O . VAL A 1 96 ? -5.625 6.414 14.473 1.00 87.75 96 VAL A O 1
ATOM 787 N N . GLU A 1 97 ? -4.657 5.982 16.440 1.00 90.19 97 GLU A N 1
ATOM 788 C CA . GLU A 1 97 ? -4.260 7.362 16.739 1.00 90.19 97 GLU A CA 1
ATOM 789 C C . GLU A 1 97 ? -3.232 7.903 15.738 1.00 90.19 97 GLU A C 1
ATOM 791 O O . GLU A 1 97 ? -3.284 9.072 15.349 1.00 90.19 97 GLU A O 1
ATOM 796 N N . GLU A 1 98 ? -2.273 7.071 15.337 1.00 89.19 98 GLU A N 1
ATOM 797 C CA . GLU A 1 98 ? -1.240 7.426 14.365 1.00 89.19 98 GLU A CA 1
ATOM 798 C C . GLU A 1 98 ? -1.826 7.557 12.959 1.00 89.19 98 GLU A C 1
ATOM 800 O O . GLU A 1 98 ? -1.538 8.529 12.255 1.00 89.19 98 GLU A O 1
ATOM 805 N N . ILE A 1 99 ? -2.697 6.621 12.577 1.00 87.00 99 ILE A N 1
ATOM 806 C CA . ILE A 1 99 ? -3.453 6.649 11.323 1.00 87.00 99 ILE A CA 1
ATOM 807 C C . ILE A 1 99 ? -4.319 7.907 11.277 1.00 87.00 99 ILE A C 1
ATOM 809 O O . ILE A 1 99 ? -4.285 8.635 10.290 1.00 87.00 99 ILE A O 1
ATOM 813 N N . ALA A 1 100 ? -5.021 8.231 12.364 1.00 85.50 100 ALA A N 1
ATOM 814 C CA . ALA A 1 100 ? -5.903 9.390 12.425 1.00 85.50 100 ALA A CA 1
ATOM 815 C C . ALA A 1 100 ? -5.204 10.728 12.179 1.00 85.50 100 ALA A C 1
ATOM 817 O O . ALA A 1 100 ? -5.824 11.674 11.696 1.00 85.50 100 ALA A O 1
ATOM 818 N N . LYS A 1 101 ? -3.912 10.811 12.504 1.00 85.50 101 LYS A N 1
ATOM 819 C CA . LYS A 1 101 ? -3.097 12.012 12.293 1.00 85.50 101 LYS A CA 1
ATOM 820 C C . LYS A 1 101 ? -2.507 12.102 10.888 1.00 85.50 101 LYS A C 1
ATOM 822 O O . LYS A 1 101 ? -2.230 13.205 10.430 1.00 85.50 101 LYS A O 1
ATOM 827 N N . ASN A 1 102 ? -2.271 10.965 10.233 1.00 81.94 102 ASN A N 1
ATOM 828 C CA . ASN A 1 102 ? -1.440 10.884 9.025 1.00 81.94 102 ASN A CA 1
ATOM 829 C C . ASN A 1 102 ? -2.186 10.375 7.781 1.00 81.94 102 ASN A C 1
ATOM 831 O O . ASN A 1 102 ? -1.639 10.420 6.679 1.00 81.94 102 ASN A O 1
ATOM 835 N N . CYS A 1 103 ? -3.420 9.900 7.939 1.00 84.06 103 CYS A N 1
ATOM 836 C CA . CYS A 1 103 ? -4.252 9.372 6.870 1.00 84.06 103 CYS A CA 1
ATOM 837 C C . CYS A 1 103 ? -5.571 10.150 6.768 1.00 84.06 103 CYS A C 1
ATOM 839 O O . CYS A 1 103 ? -6.179 10.467 7.791 1.00 84.06 103 CYS A O 1
ATOM 841 N N . PRO A 1 104 ? -6.069 10.417 5.551 1.00 85.00 104 PRO A N 1
ATOM 842 C CA . PRO A 1 104 ? -7.428 10.911 5.369 1.00 85.00 104 PRO A CA 1
ATOM 843 C C . PRO A 1 104 ? -8.435 9.839 5.809 1.00 85.00 104 PRO A C 1
ATOM 845 O O . PRO A 1 104 ? -8.442 8.707 5.320 1.00 85.00 104 PRO A O 1
ATOM 848 N N . MET A 1 105 ? -9.302 10.202 6.748 1.00 87.56 105 MET A N 1
ATOM 849 C CA . MET A 1 105 ? -10.341 9.322 7.275 1.00 87.56 105 MET A CA 1
ATOM 850 C C . MET A 1 105 ? -11.701 9.985 7.153 1.00 87.56 105 MET A C 1
ATOM 852 O O . MET A 1 105 ? -11.834 11.200 7.303 1.00 87.56 105 MET A O 1
ATOM 856 N N . ARG A 1 106 ? -12.730 9.165 6.955 1.00 89.06 106 ARG A N 1
ATOM 857 C CA . ARG A 1 106 ? -14.117 9.608 6.990 1.00 89.06 106 ARG A CA 1
ATOM 858 C C . ARG A 1 106 ? -14.878 8.814 8.037 1.00 89.06 106 ARG A C 1
ATOM 860 O O . ARG A 1 106 ? -14.945 7.589 7.982 1.00 89.06 106 ARG A O 1
ATOM 867 N N . CYS A 1 107 ? -15.468 9.540 8.976 1.00 91.00 107 CYS A N 1
ATOM 868 C CA . CYS A 1 107 ? -16.220 8.978 10.085 1.00 91.00 107 CYS A CA 1
ATOM 869 C C . CYS A 1 107 ? -17.703 9.304 9.944 1.00 91.00 107 CYS A C 1
ATOM 871 O O . CYS A 1 107 ? -18.080 10.414 9.565 1.00 91.00 107 CYS A O 1
ATOM 873 N N . LEU A 1 108 ? -18.541 8.318 10.239 1.00 90.00 108 LEU A N 1
ATOM 874 C CA . LEU A 1 108 ? -19.986 8.460 10.300 1.00 90.00 108 LEU A CA 1
ATOM 875 C C . LEU A 1 108 ? -20.426 8.162 11.728 1.00 90.00 108 LEU A C 1
ATOM 877 O O . LEU A 1 108 ? -20.051 7.147 12.316 1.00 90.00 108 LEU A O 1
ATOM 881 N N . SER A 1 109 ? -21.212 9.069 12.299 1.00 86.00 109 SER A N 1
ATOM 882 C CA . SER A 1 109 ? -21.842 8.819 13.589 1.00 8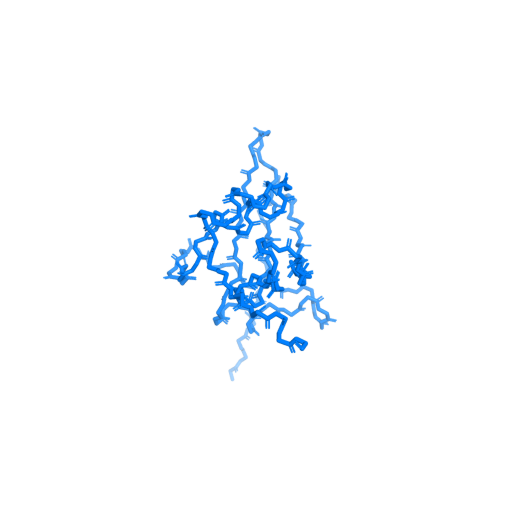6.00 109 SER A CA 1
ATOM 883 C C . SER A 1 109 ? -22.849 7.686 13.435 1.00 86.00 109 SER A C 1
ATOM 885 O O . SER A 1 109 ? -23.678 7.721 12.524 1.00 86.00 109 SER A O 1
ATOM 887 N N . SER A 1 110 ? -22.805 6.713 14.342 1.00 65.94 110 SER A N 1
ATOM 888 C CA . SER A 1 110 ? -23.882 5.738 14.479 1.00 65.94 110 SER A CA 1
ATOM 889 C C . SER A 1 110 ? -25.090 6.468 15.066 1.00 65.94 110 SER A C 1
ATOM 891 O O . SER A 1 110 ? -25.230 6.566 16.282 1.00 65.94 110 SER A O 1
ATOM 893 N N . LYS A 1 111 ? -25.922 7.083 14.219 1.00 60.41 111 LYS A N 1
ATOM 894 C CA . LYS A 1 111 ? -27.257 7.513 14.642 1.00 60.41 111 LYS A CA 1
ATOM 895 C C . LYS A 1 111 ? -28.113 6.252 14.746 1.00 60.41 111 LYS A C 1
ATOM 897 O O . LYS A 1 111 ? -28.621 5.783 13.732 1.00 60.41 111 LYS A O 1
ATOM 902 N N . SER A 1 112 ? -28.196 5.701 15.954 1.00 51.31 112 SER A N 1
ATOM 903 C CA . SER A 1 112 ? -29.309 4.852 16.386 1.00 51.31 112 SER A CA 1
ATOM 904 C C . SER A 1 112 ? -30.416 5.730 16.946 1.00 51.31 112 SER A C 1
ATOM 906 O O . SER A 1 112 ? -30.057 6.588 17.788 1.00 51.31 112 SER A O 1
#

Sequence (112 aa):
MVTVKVPIRRENFRWQLYELVTTPFAWHNQTCHIQHEALCLEIAIRNQKEVALTISGTNLHQCKPYENKLCYLPRFSSDNLHGPQCVKMLFHGATVEEIAKNCPMRCLSSKS

Radius of gyration: 16.85 Å; chains: 1; bounding box: 50×24×55 Å

Foldseek 3Di:
DDDDDDDDDDPPKDKDKDWDDWDWDDDPQWTKTFDDAGWIWIWIQDPNDIDIDIQDDPQVVQQDCPPPNDGDDDPDCPDPPQHPVLVVCVVVPHDPVVNVVRTDMDIDHPPD

Organism: Brassicogethes aeneus (NCBI:txid1431903)

pLDDT: mean 76.38, std 10.65, range [48.06, 92.19]